Protein AF-Q14K76-F1 (afdb_monomer_lite)

Sequence (68 aa):
NLVLAMLWRHPENVELEKVKVVHYCAFGSKPWRFTGKEANMDREDIKMLVEKWWEIYNDASLDFKAEV

pLDDT: mean 93.14, std 4.7, range [68.56, 97.94]

Organism: Platanus acerifolia (NCBI:txid140101)

Foldseek 3Di:
DAEVVCCVPPVVPDPPVPDDDYDQPDPCSDLVPQDCPDPPSVDPVSVVVSVVVVVVVPPCVPDDDDDD

Radius of gyration: 13.98 Å; chains: 1; bounding box: 40×17×38 Å

Structure (mmCIF, N/CA/C/O backbone):
data_AF-Q14K76-F1
#
_entry.id   AF-Q14K76-F1
#
loop_
_atom_site.group_PDB
_atom_site.id
_atom_site.type_symbol
_atom_site.label_atom_id
_atom_site.label_alt_id
_atom_site.label_comp_id
_atom_site.label_a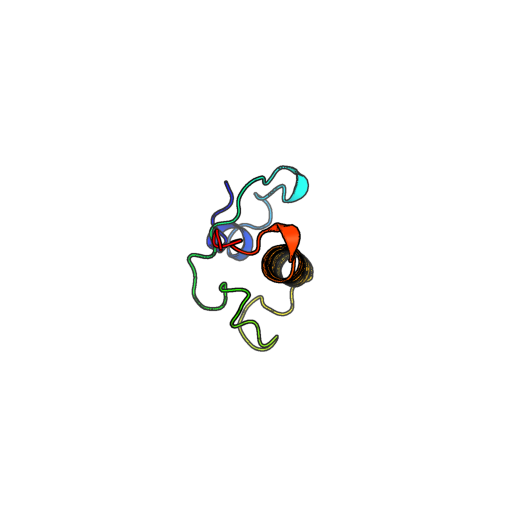sym_id
_atom_site.label_entity_id
_atom_site.label_seq_id
_atom_site.pdbx_PDB_ins_code
_atom_site.Cartn_x
_atom_site.Cartn_y
_atom_site.Cartn_z
_atom_site.occupancy
_atom_site.B_iso_or_equiv
_atom_site.auth_seq_id
_atom_site.auth_comp_id
_atom_site.auth_asym_id
_atom_site.auth_atom_id
_atom_site.pdbx_PDB_model_num
ATOM 1 N N . ASN A 1 1 ? 5.968 8.335 2.730 1.00 88.38 1 ASN A N 1
ATOM 2 C CA . ASN A 1 1 ? 4.679 8.375 2.005 1.00 88.38 1 ASN A CA 1
ATOM 3 C C . ASN A 1 1 ? 4.948 8.089 0.540 1.00 88.38 1 ASN A C 1
ATOM 5 O O . ASN A 1 1 ? 5.700 8.839 -0.064 1.00 88.38 1 ASN A O 1
ATOM 9 N N . LEU A 1 2 ? 4.405 7.002 -0.005 1.00 95.12 2 LEU A N 1
ATOM 10 C CA . LEU A 1 2 ? 4.552 6.599 -1.403 1.00 95.12 2 LEU A CA 1
ATOM 11 C C . LEU A 1 2 ? 3.324 7.044 -2.198 1.00 95.12 2 LEU A C 1
ATOM 13 O O . LEU A 1 2 ? 2.204 6.649 -1.890 1.00 95.12 2 LEU A O 1
ATOM 17 N N . VAL A 1 3 ? 3.535 7.829 -3.249 1.00 94.62 3 VAL A N 1
ATOM 18 C CA . VAL A 1 3 ? 2.522 8.077 -4.282 1.00 94.62 3 VAL A CA 1
ATOM 19 C C . VAL A 1 3 ? 2.636 6.948 -5.302 1.00 94.62 3 VAL A C 1
ATOM 21 O O . VAL A 1 3 ? 3.701 6.806 -5.895 1.00 94.62 3 VAL A O 1
ATOM 24 N N . LEU A 1 4 ? 1.585 6.147 -5.528 1.00 93.06 4 LEU A N 1
ATOM 25 C CA . LEU A 1 4 ? 1.729 4.906 -6.315 1.00 93.06 4 LEU A CA 1
ATOM 26 C C . LEU A 1 4 ? 2.240 5.149 -7.749 1.00 93.06 4 LEU A C 1
ATOM 28 O O . LEU A 1 4 ? 2.968 4.331 -8.299 1.00 93.06 4 LEU A O 1
ATOM 32 N N . ALA A 1 5 ? 1.952 6.319 -8.326 1.00 92.00 5 ALA A N 1
ATOM 33 C CA . ALA A 1 5 ? 2.490 6.715 -9.626 1.00 92.00 5 ALA A CA 1
ATOM 34 C C . ALA A 1 5 ? 4.037 6.737 -9.684 1.00 92.00 5 ALA A C 1
ATOM 36 O O . ALA A 1 5 ? 4.592 6.533 -10.763 1.00 92.00 5 ALA A O 1
ATOM 37 N N . MET A 1 6 ? 4.731 6.954 -8.557 1.00 94.25 6 MET A N 1
ATOM 38 C CA . MET A 1 6 ? 6.197 6.851 -8.481 1.00 94.25 6 MET A CA 1
ATOM 39 C C . MET A 1 6 ? 6.667 5.410 -8.659 1.00 94.25 6 MET A C 1
ATOM 41 O O . MET A 1 6 ? 7.609 5.176 -9.403 1.00 94.25 6 MET A O 1
ATOM 45 N N . LEU A 1 7 ? 5.974 4.443 -8.053 1.00 93.25 7 LEU A N 1
ATOM 46 C CA . LEU A 1 7 ? 6.315 3.023 -8.175 1.00 93.25 7 LEU A CA 1
ATOM 47 C C . LEU A 1 7 ? 6.153 2.507 -9.616 1.00 93.25 7 LEU A C 1
ATOM 49 O O . LEU A 1 7 ? 6.868 1.603 -10.046 1.00 93.25 7 LEU A O 1
ATOM 53 N N . TRP A 1 8 ? 5.228 3.087 -10.382 1.00 89.88 8 TRP A N 1
ATOM 54 C CA . TRP A 1 8 ? 5.050 2.749 -11.796 1.00 89.88 8 TRP A CA 1
ATOM 55 C C . TRP A 1 8 ? 6.120 3.337 -12.705 1.00 89.88 8 TRP A C 1
ATOM 57 O O . TRP A 1 8 ? 6.563 2.658 -13.622 1.00 89.88 8 TRP A O 1
ATOM 67 N N . ARG A 1 9 ? 6.498 4.600 -12.486 1.00 92.44 9 ARG A N 1
ATOM 68 C CA . ARG A 1 9 ? 7.382 5.338 -13.404 1.00 92.44 9 ARG A CA 1
ATOM 69 C C . ARG A 1 9 ? 8.859 5.228 -13.050 1.00 92.44 9 ARG A C 1
ATOM 71 O O . ARG A 1 9 ? 9.686 5.308 -13.947 1.00 92.44 9 ARG A O 1
ATOM 78 N N . HIS A 1 10 ? 9.154 5.075 -11.764 1.00 95.19 10 HIS A N 1
ATOM 79 C CA . HIS A 1 10 ? 10.499 5.114 -11.200 1.00 95.19 10 HIS A CA 1
ATOM 80 C C . HIS A 1 10 ? 10.669 4.061 -10.090 1.00 95.19 10 HIS A C 1
ATOM 82 O O . HIS A 1 10 ? 10.973 4.426 -8.948 1.00 95.19 10 HIS A O 1
ATOM 88 N N . PRO A 1 11 ? 10.412 2.765 -10.364 1.00 93.94 11 PRO A N 1
ATOM 89 C CA . PRO A 1 11 ? 10.543 1.708 -9.359 1.00 93.94 11 PRO A CA 1
ATOM 90 C C . PRO A 1 11 ? 11.946 1.640 -8.735 1.00 93.94 11 PRO A C 1
ATOM 92 O O . PRO A 1 11 ? 12.068 1.323 -7.558 1.00 93.94 11 PRO A O 1
ATOM 95 N N . GLU A 1 12 ? 12.990 2.012 -9.479 1.00 95.81 12 GLU A N 1
ATOM 96 C CA . GLU A 1 12 ? 14.381 2.083 -9.016 1.00 95.81 12 GLU A CA 1
ATOM 97 C C . GLU A 1 12 ? 14.605 3.077 -7.867 1.00 95.81 12 GLU A C 1
ATOM 99 O O . GLU A 1 12 ? 15.568 2.950 -7.116 1.00 95.81 12 GLU A O 1
ATOM 104 N N . ASN A 1 13 ? 13.705 4.051 -7.712 1.00 95.94 13 ASN A N 1
ATOM 105 C CA . ASN A 1 13 ? 13.775 5.086 -6.683 1.00 95.94 13 ASN A CA 1
ATOM 106 C C . ASN A 1 13 ? 12.864 4.790 -5.479 1.00 95.94 13 ASN A C 1
ATOM 108 O O . ASN A 1 13 ? 12.662 5.660 -4.627 1.00 95.94 13 ASN A O 1
ATOM 112 N N . VAL A 1 14 ? 12.268 3.594 -5.412 1.00 95.56 14 VAL A N 1
ATOM 113 C CA . VAL A 1 14 ? 11.322 3.219 -4.356 1.00 95.56 14 VAL A CA 1
ATOM 114 C C . VAL A 1 14 ? 11.863 2.057 -3.531 1.00 95.56 14 VAL A C 1
ATOM 116 O O . VAL A 1 14 ? 11.847 0.904 -3.947 1.00 95.56 14 VAL A O 1
ATOM 119 N N . GLU A 1 15 ? 12.246 2.354 -2.293 1.00 95.38 15 GLU A N 1
ATOM 120 C CA . GLU A 1 15 ? 12.521 1.341 -1.271 1.00 95.38 15 GLU A CA 1
ATOM 121 C C . GLU A 1 15 ? 11.215 0.972 -0.547 1.00 95.38 15 GLU A C 1
ATOM 123 O O . GLU A 1 15 ? 10.843 1.598 0.451 1.00 95.38 15 GLU A O 1
ATOM 128 N N . LEU A 1 16 ? 10.484 -0.017 -1.074 1.00 92.75 16 LEU A N 1
ATOM 129 C CA . LEU A 1 16 ? 9.118 -0.337 -0.633 1.00 92.75 16 LEU A CA 1
ATOM 130 C C . LEU A 1 16 ? 9.027 -0.702 0.861 1.00 92.75 16 LEU A C 1
ATOM 132 O O . LEU A 1 16 ? 8.078 -0.308 1.531 1.00 92.75 16 LEU A O 1
ATOM 136 N N . GLU A 1 17 ? 10.042 -1.364 1.413 1.00 92.69 17 GLU A N 1
ATOM 137 C CA . GLU A 1 17 ? 10.113 -1.768 2.828 1.00 92.69 17 GLU A CA 1
ATOM 138 C C . GLU A 1 17 ? 10.146 -0.583 3.807 1.00 92.69 17 GLU A C 1
ATOM 140 O O . GLU A 1 17 ? 9.739 -0.704 4.961 1.00 92.69 17 GLU A O 1
ATOM 145 N N . LYS A 1 18 ? 10.600 0.594 3.355 1.00 95.88 18 LYS A N 1
ATOM 146 C CA . LYS A 1 18 ? 10.636 1.820 4.169 1.00 95.88 18 LYS A CA 1
ATOM 147 C C . LYS A 1 18 ? 9.326 2.614 4.093 1.00 95.88 18 LYS A C 1
ATOM 149 O O . LYS A 1 18 ? 9.169 3.633 4.776 1.00 95.88 18 LYS A O 1
ATOM 154 N N . VAL A 1 19 ? 8.379 2.193 3.252 1.00 95.38 19 VAL A N 1
ATOM 155 C CA . VAL A 1 19 ? 7.115 2.900 3.030 1.00 95.38 19 VAL A CA 1
ATOM 156 C C . VAL A 1 19 ? 6.150 2.654 4.186 1.00 95.38 19 VAL A C 1
ATOM 158 O O . VAL A 1 19 ? 5.804 1.527 4.506 1.00 95.38 19 VAL A O 1
ATOM 161 N N . LYS A 1 20 ? 5.652 3.746 4.777 1.00 94.75 20 LYS A N 1
ATOM 162 C CA . LYS A 1 20 ? 4.653 3.707 5.862 1.00 94.75 20 LYS A CA 1
ATOM 163 C C . LYS A 1 20 ? 3.217 3.981 5.413 1.00 94.75 20 LYS A C 1
ATOM 165 O O . LYS A 1 20 ? 2.276 3.587 6.082 1.00 94.75 20 LYS A O 1
ATOM 170 N N . VAL A 1 21 ? 3.048 4.710 4.311 1.00 95.75 21 VAL A N 1
ATOM 171 C CA . VAL A 1 21 ? 1.740 5.150 3.801 1.00 95.75 21 VAL A CA 1
ATOM 172 C C . VAL A 1 21 ? 1.773 5.077 2.288 1.00 95.75 21 VAL A C 1
ATOM 174 O O . VAL A 1 21 ? 2.718 5.595 1.686 1.00 95.75 21 VAL A O 1
ATOM 177 N N . VAL A 1 22 ? 0.737 4.493 1.689 1.00 95.81 22 VAL A N 1
ATOM 178 C CA . VAL A 1 22 ? 0.557 4.394 0.238 1.00 95.81 22 VAL A CA 1
ATOM 179 C C . VAL A 1 22 ? -0.643 5.236 -0.184 1.00 95.81 22 VAL A C 1
ATOM 181 O O . VAL A 1 22 ? -1.743 5.085 0.338 1.00 95.81 22 VAL A O 1
ATOM 184 N N . HIS A 1 23 ? -0.432 6.126 -1.149 1.00 95.38 23 HIS A N 1
ATOM 185 C CA . HIS A 1 23 ? -1.472 6.939 -1.762 1.00 95.38 23 HIS A CA 1
ATOM 186 C C . HIS A 1 23 ? -1.802 6.400 -3.160 1.00 95.38 23 HIS A C 1
ATOM 188 O O . HIS A 1 23 ? -1.069 6.616 -4.130 1.00 95.38 23 HIS A O 1
ATOM 194 N N . TYR A 1 24 ? -2.945 5.723 -3.258 1.00 93.81 24 TYR A N 1
ATOM 195 C CA . TYR A 1 24 ? -3.493 5.152 -4.489 1.00 93.81 24 TYR A CA 1
ATOM 196 C C . TYR A 1 24 ? -4.123 6.235 -5.384 1.00 93.81 24 TYR A C 1
ATOM 198 O O . TYR A 1 24 ? -5.343 6.318 -5.494 1.00 93.81 24 TYR A O 1
ATOM 206 N N . CYS A 1 25 ? -3.332 7.138 -5.969 1.00 89.56 25 CYS A N 1
ATOM 207 C CA . CYS A 1 25 ? -3.846 8.316 -6.691 1.00 89.56 25 CYS A CA 1
ATOM 208 C C . CYS A 1 25 ? -4.140 8.099 -8.185 1.00 89.56 25 CYS A C 1
ATOM 210 O O . CYS A 1 25 ? -4.775 8.945 -8.808 1.00 89.56 25 CYS A O 1
ATOM 212 N N . ALA A 1 26 ? -3.677 6.999 -8.773 1.00 84.31 26 ALA A N 1
ATOM 213 C CA . ALA A 1 26 ? -3.597 6.850 -10.222 1.00 84.31 26 ALA A CA 1
ATOM 214 C C . ALA A 1 26 ? -4.608 5.825 -10.786 1.00 84.31 26 ALA A C 1
ATOM 216 O O . ALA A 1 26 ? -5.168 5.016 -10.044 1.00 84.31 26 ALA A O 1
ATOM 217 N N . PHE A 1 27 ? -4.911 5.870 -12.085 1.00 80.50 27 PHE A N 1
ATOM 218 C CA . PHE A 1 27 ? -5.908 4.969 -12.688 1.00 80.50 27 PHE A CA 1
ATOM 219 C C . PHE A 1 27 ? -5.452 3.505 -12.606 1.00 80.50 27 PHE A C 1
ATOM 221 O O . PHE A 1 27 ? -4.293 3.225 -12.879 1.00 80.50 27 PHE A O 1
ATOM 228 N N . GLY A 1 28 ? -6.332 2.598 -12.179 1.00 81.25 28 GLY A N 1
ATOM 229 C CA . GLY A 1 28 ? -5.978 1.199 -11.896 1.00 81.25 28 GLY A CA 1
ATOM 230 C C . GLY A 1 28 ? -5.252 0.967 -10.566 1.00 81.25 28 GLY A C 1
ATOM 231 O O . GLY A 1 28 ? -5.017 -0.172 -10.184 1.00 81.25 28 GLY A O 1
ATOM 232 N N . SER A 1 29 ? -4.938 2.025 -9.802 1.00 87.50 29 SER A N 1
ATOM 233 C CA . SER A 1 29 ? -4.264 1.883 -8.500 1.00 87.50 29 SER A CA 1
ATOM 234 C C . SER A 1 29 ? -5.183 1.482 -7.350 1.00 87.50 29 SER A C 1
ATOM 236 O O . SER A 1 29 ? -4.691 1.070 -6.309 1.00 87.50 29 SER A O 1
ATOM 238 N N . LYS A 1 30 ? -6.503 1.664 -7.476 1.00 93.44 30 LYS A N 1
ATOM 239 C CA . LYS A 1 30 ? -7.437 1.469 -6.358 1.00 93.44 30 LYS A CA 1
ATOM 240 C C . LYS A 1 30 ? -7.554 -0.028 -6.023 1.00 93.44 30 LYS A C 1
ATOM 242 O O . LYS A 1 30 ? -8.079 -0.758 -6.865 1.00 93.44 30 LYS A O 1
ATOM 247 N N . PRO A 1 31 ? -7.162 -0.488 -4.818 1.00 95.62 31 PRO A N 1
ATOM 248 C CA . PRO A 1 31 ? -7.129 -1.923 -4.506 1.00 95.62 31 PRO A CA 1
ATOM 249 C C . PRO A 1 31 ? -8.491 -2.619 -4.603 1.00 95.62 31 PRO A C 1
ATOM 251 O O . PRO A 1 31 ? -8.594 -3.723 -5.126 1.00 95.62 31 PRO A O 1
ATOM 254 N N . TRP A 1 32 ? -9.566 -1.930 -4.214 1.00 95.44 32 TRP A N 1
ATOM 255 C CA . TRP A 1 32 ? -10.944 -2.432 -4.306 1.00 95.44 32 TRP A CA 1
ATOM 256 C C . TRP A 1 32 ? -11.495 -2.538 -5.740 1.00 95.44 32 TRP A C 1
ATOM 258 O O . TRP A 1 32 ? -12.624 -2.977 -5.938 1.00 95.44 32 TRP A O 1
ATOM 268 N N . ARG A 1 33 ? -10.734 -2.109 -6.754 1.00 94.88 33 ARG A N 1
ATOM 269 C CA . ARG A 1 33 ? -11.055 -2.293 -8.180 1.00 94.88 33 ARG A CA 1
ATOM 270 C C . ARG A 1 33 ? -10.034 -3.180 -8.894 1.00 94.88 33 ARG A C 1
ATOM 272 O O . ARG A 1 33 ? -9.989 -3.184 -10.120 1.00 94.88 33 ARG A O 1
ATOM 279 N N . PHE A 1 34 ? -9.193 -3.896 -8.152 1.00 94.25 34 PHE A N 1
ATOM 280 C CA . PHE A 1 34 ? -8.158 -4.735 -8.735 1.00 94.25 34 PHE A CA 1
ATOM 281 C C . PHE A 1 34 ? -8.773 -5.889 -9.541 1.00 94.25 34 PHE A C 1
ATOM 283 O O . PHE A 1 34 ? -9.540 -6.690 -9.012 1.00 94.25 34 PHE A O 1
ATOM 290 N N . THR A 1 35 ? -8.432 -5.973 -10.829 1.00 94.62 35 THR A N 1
ATOM 291 C CA . THR A 1 35 ? -8.918 -7.028 -11.741 1.00 94.62 35 THR A CA 1
ATOM 292 C C . THR A 1 35 ? -7.809 -7.946 -12.249 1.00 94.62 35 THR A C 1
ATOM 294 O O . THR A 1 35 ? -8.105 -8.968 -12.866 1.00 94.62 35 THR A O 1
ATOM 297 N N . GLY A 1 36 ? -6.541 -7.568 -12.053 1.00 93.19 36 GLY A N 1
ATOM 298 C CA . GLY A 1 36 ? -5.383 -8.260 -12.623 1.00 93.19 36 GLY A CA 1
ATOM 299 C C . GLY A 1 36 ? -5.168 -8.028 -14.125 1.00 93.19 36 GLY A C 1
ATOM 300 O O . GLY A 1 36 ? -4.282 -8.652 -14.698 1.00 93.19 36 GLY A O 1
ATOM 301 N N . LYS A 1 37 ? -5.972 -7.175 -14.782 1.00 91.19 37 LYS A N 1
ATOM 302 C CA . LYS A 1 37 ? -5.943 -6.990 -16.249 1.00 91.19 37 LYS A CA 1
ATOM 303 C C . LYS A 1 37 ? -5.407 -5.637 -16.712 1.00 91.19 37 LYS A C 1
ATOM 305 O O . LYS A 1 37 ? -5.042 -5.503 -17.876 1.00 91.19 37 LYS A O 1
ATOM 310 N N . GLU A 1 38 ? -5.417 -4.624 -15.851 1.00 88.75 38 GLU A N 1
ATOM 311 C CA . GLU A 1 38 ? -4.962 -3.281 -16.220 1.00 88.75 38 GLU A CA 1
ATOM 312 C C . GLU A 1 38 ? -3.436 -3.149 -16.103 1.00 88.75 38 GLU A C 1
ATOM 314 O O . GLU A 1 38 ? -2.755 -4.002 -15.531 1.00 88.75 38 GLU A O 1
ATOM 319 N N . ALA A 1 39 ? -2.887 -2.058 -16.643 1.00 87.69 39 ALA A N 1
ATOM 320 C CA . ALA A 1 39 ? -1.451 -1.806 -16.629 1.00 87.69 39 ALA A CA 1
ATOM 321 C C . ALA A 1 39 ? -0.873 -1.868 -15.204 1.00 87.69 39 ALA A C 1
ATOM 323 O O . ALA A 1 39 ? -1.403 -1.238 -14.289 1.00 87.69 39 ALA A O 1
ATOM 324 N N . ASN A 1 40 ? 0.258 -2.563 -15.049 1.00 90.19 40 ASN A N 1
ATOM 325 C CA . ASN A 1 40 ? 0.979 -2.777 -13.788 1.00 90.19 40 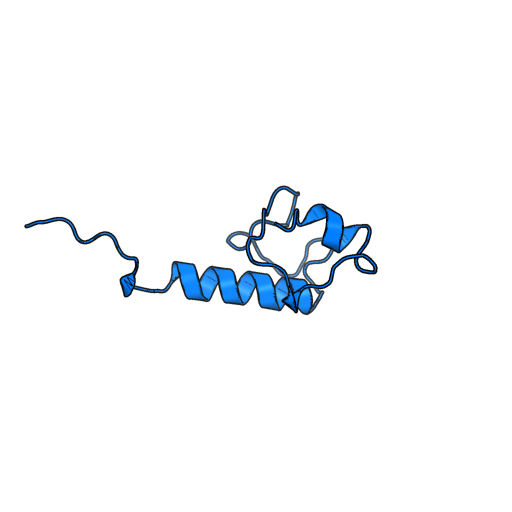ASN A CA 1
ATOM 326 C C . ASN A 1 40 ? 0.273 -3.678 -12.760 1.00 90.19 40 ASN A C 1
ATOM 328 O O . ASN A 1 40 ? 0.860 -3.927 -11.708 1.00 90.19 40 ASN A O 1
ATOM 332 N N . MET A 1 41 ? -0.947 -4.169 -13.012 1.00 92.69 41 MET A N 1
ATOM 333 C CA . MET A 1 41 ? -1.648 -5.045 -12.059 1.00 92.69 41 MET A CA 1
ATOM 334 C C . MET A 1 41 ? -1.023 -6.443 -11.949 1.00 92.69 41 MET A C 1
ATOM 336 O O . MET A 1 41 ? -1.279 -7.163 -10.990 1.00 92.69 41 MET A O 1
ATOM 340 N N . ASP A 1 42 ? -0.209 -6.840 -12.918 1.00 92.81 42 ASP A N 1
ATOM 341 C CA . ASP A 1 42 ? 0.499 -8.115 -12.952 1.00 92.81 42 ASP A CA 1
ATOM 342 C C . ASP A 1 42 ? 1.722 -8.159 -12.023 1.00 92.81 42 ASP A C 1
ATOM 344 O O . ASP A 1 42 ? 2.162 -9.252 -11.661 1.00 92.81 42 ASP A O 1
ATOM 348 N N . ARG A 1 43 ? 2.237 -6.999 -11.592 1.00 93.88 43 ARG A N 1
ATOM 349 C CA . ARG A 1 43 ? 3.432 -6.899 -10.745 1.00 93.88 43 ARG A CA 1
ATOM 350 C C . ARG A 1 43 ? 3.196 -7.442 -9.333 1.00 93.88 43 ARG A C 1
ATOM 352 O O . ARG A 1 43 ? 2.186 -7.146 -8.696 1.00 93.88 43 ARG A O 1
ATOM 359 N N . GLU A 1 44 ? 4.184 -8.162 -8.809 1.00 94.69 44 GLU A N 1
ATOM 360 C CA . GLU A 1 44 ? 4.128 -8.760 -7.467 1.00 94.69 44 GLU A CA 1
ATOM 361 C C . GLU A 1 44 ? 4.077 -7.719 -6.340 1.00 94.69 44 GLU A C 1
ATOM 363 O O . GLU A 1 44 ? 3.356 -7.897 -5.361 1.00 94.69 44 GLU A O 1
ATOM 368 N N . ASP A 1 45 ? 4.771 -6.589 -6.493 1.00 93.88 45 ASP A N 1
ATOM 369 C CA . ASP A 1 45 ? 4.704 -5.493 -5.523 1.00 93.88 45 ASP A CA 1
ATOM 370 C C . ASP A 1 45 ? 3.305 -4.859 -5.455 1.00 93.88 45 ASP A C 1
ATOM 372 O O . ASP A 1 45 ? 2.824 -4.529 -4.373 1.00 93.88 45 ASP A O 1
ATOM 376 N N . ILE A 1 46 ? 2.605 -4.756 -6.587 1.00 94.00 46 ILE A N 1
ATOM 377 C CA . ILE A 1 46 ? 1.216 -4.296 -6.636 1.00 94.00 46 ILE A CA 1
ATOM 378 C C . ILE A 1 46 ? 0.275 -5.316 -5.994 1.00 94.00 46 ILE A C 1
ATOM 380 O O . ILE A 1 46 ? -0.567 -4.917 -5.190 1.00 94.00 46 ILE A O 1
ATOM 384 N N . LYS A 1 47 ? 0.429 -6.615 -6.282 1.00 95.19 47 LYS A N 1
ATOM 385 C CA . LYS A 1 47 ? -0.378 -7.672 -5.643 1.00 95.19 47 LYS A CA 1
ATOM 386 C C . LYS A 1 47 ? -0.212 -7.663 -4.124 1.00 95.19 47 LYS A C 1
ATOM 388 O O . LYS A 1 47 ? -1.214 -7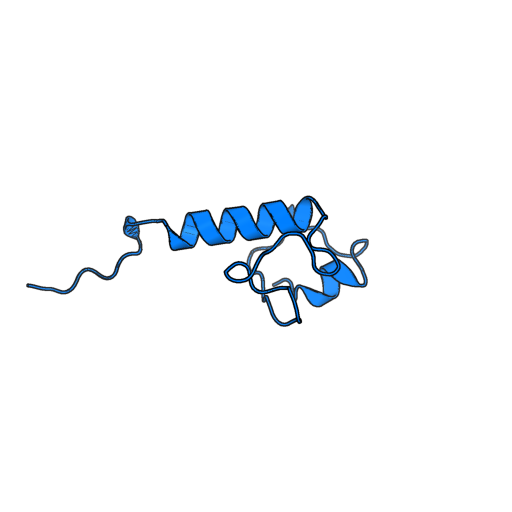.676 -3.416 1.00 95.19 47 LYS A O 1
ATOM 393 N N . MET A 1 48 ? 1.020 -7.522 -3.633 1.00 95.69 48 MET A N 1
ATOM 394 C CA . MET A 1 48 ? 1.312 -7.396 -2.202 1.00 95.69 48 MET A CA 1
ATOM 395 C C . MET A 1 48 ? 0.617 -6.177 -1.572 1.00 95.69 48 MET A C 1
ATOM 397 O O . MET A 1 48 ? 0.031 -6.278 -0.496 1.00 95.69 48 MET A O 1
ATOM 401 N N . LEU A 1 49 ? 0.653 -5.012 -2.228 1.00 95.62 49 LEU A N 1
ATOM 402 C CA . LEU A 1 49 ? -0.028 -3.811 -1.729 1.00 95.62 49 LEU A CA 1
ATOM 403 C C . LEU A 1 49 ? -1.557 -3.966 -1.706 1.00 95.62 49 LEU A C 1
ATOM 405 O O . LEU A 1 49 ? -2.213 -3.469 -0.788 1.00 95.62 49 LEU A O 1
ATOM 409 N N . VAL A 1 50 ? -2.121 -4.656 -2.699 1.00 96.00 50 VAL A N 1
ATOM 410 C CA . VAL A 1 50 ? -3.555 -4.964 -2.777 1.00 96.00 50 VAL A CA 1
ATOM 411 C C . VAL A 1 50 ? -3.968 -5.927 -1.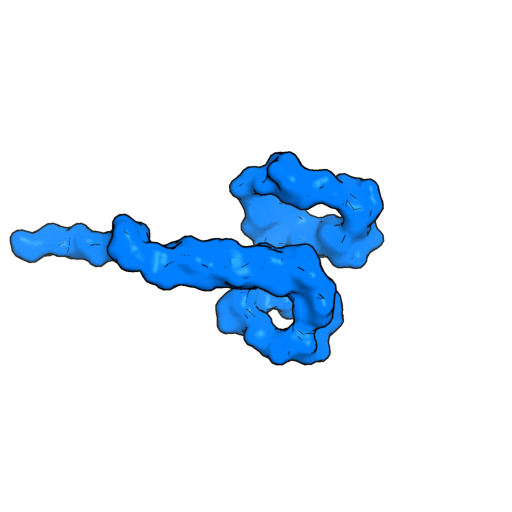666 1.00 96.00 50 VAL A C 1
ATOM 413 O O . VAL A 1 50 ? -4.971 -5.676 -1.003 1.00 96.00 50 VAL A O 1
ATOM 416 N N . GLU A 1 51 ? -3.189 -6.982 -1.428 1.00 96.56 51 GLU A N 1
ATOM 417 C CA . GLU A 1 51 ? -3.410 -7.941 -0.341 1.00 96.56 51 GLU A CA 1
ATOM 418 C C . GLU A 1 51 ? -3.418 -7.238 1.019 1.00 96.56 51 GLU A C 1
ATOM 420 O O . GLU A 1 51 ? -4.411 -7.320 1.736 1.00 96.56 51 GLU A O 1
ATOM 425 N N . LYS A 1 52 ? -2.400 -6.418 1.312 1.00 96.00 52 LYS A N 1
ATOM 426 C CA . LYS A 1 52 ? -2.342 -5.610 2.544 1.00 96.00 52 LYS A CA 1
ATOM 427 C C . LYS A 1 52 ? -3.544 -4.686 2.717 1.00 96.00 52 LYS A C 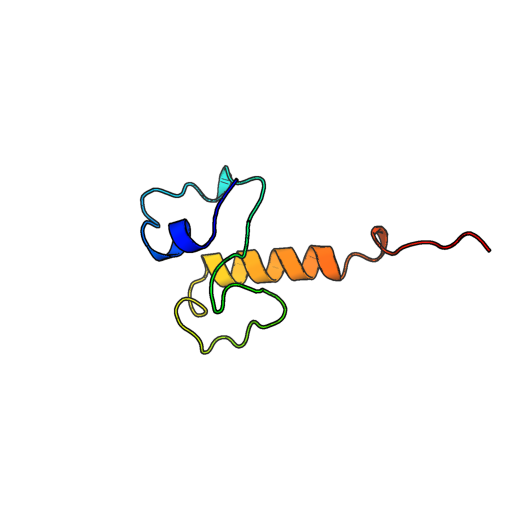1
ATOM 429 O O . LYS A 1 52 ? -4.002 -4.457 3.832 1.00 96.00 52 LYS A O 1
ATOM 434 N N . TRP A 1 53 ? -4.052 -4.113 1.624 1.00 97.06 53 TRP A N 1
ATOM 435 C CA . TRP A 1 53 ? -5.249 -3.277 1.690 1.00 97.06 53 TRP A CA 1
ATOM 436 C C . TRP A 1 53 ? -6.483 -4.096 2.088 1.00 97.06 53 TRP A C 1
ATOM 438 O O . TRP A 1 53 ? -7.260 -3.646 2.927 1.00 97.06 53 TRP A O 1
ATOM 448 N N . TRP A 1 54 ? -6.647 -5.296 1.523 1.00 97.62 54 TRP A N 1
ATOM 449 C CA . TRP A 1 54 ? -7.745 -6.200 1.873 1.00 97.62 54 TRP A CA 1
ATOM 450 C C . TRP A 1 54 ? -7.617 -6.780 3.281 1.00 97.62 54 TRP A C 1
ATOM 452 O O . TRP A 1 54 ? -8.638 -6.927 3.942 1.00 97.62 54 TRP A O 1
ATOM 462 N N . GLU A 1 55 ? -6.404 -7.063 3.762 1.00 97.81 55 GLU A N 1
ATOM 463 C CA . GLU A 1 55 ? -6.159 -7.444 5.161 1.00 97.81 55 GLU A CA 1
ATOM 464 C C . GLU A 1 55 ? -6.699 -6.376 6.118 1.00 97.81 55 GLU A C 1
ATOM 466 O O . GLU A 1 55 ? -7.441 -6.702 7.036 1.00 97.81 55 GLU A O 1
ATOM 471 N N . ILE A 1 56 ? -6.396 -5.098 5.857 1.00 96.56 56 ILE A N 1
ATOM 472 C CA . ILE A 1 56 ? -6.893 -3.975 6.664 1.00 96.56 56 ILE A CA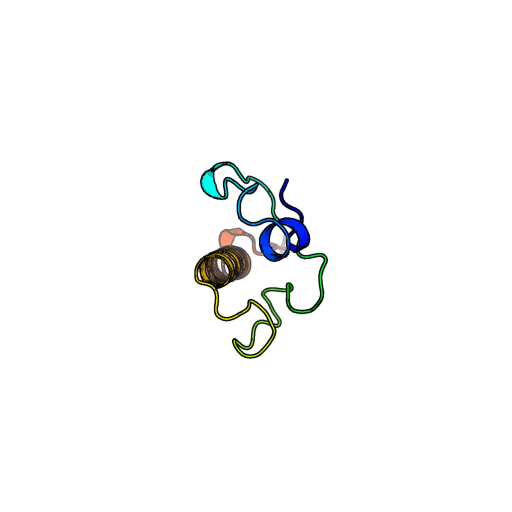 1
ATOM 473 C C . ILE A 1 56 ? -8.411 -3.823 6.519 1.00 96.56 56 ILE A C 1
ATOM 475 O O . ILE A 1 56 ? -9.103 -3.629 7.510 1.00 96.56 56 ILE A O 1
ATOM 479 N N . TYR A 1 57 ? -8.948 -3.887 5.297 1.00 96.69 57 TYR A N 1
ATOM 480 C CA . TYR A 1 57 ? -10.387 -3.716 5.066 1.00 96.69 57 TYR A CA 1
ATOM 481 C C . TYR A 1 57 ? -11.225 -4.813 5.737 1.00 96.69 57 TYR A C 1
ATOM 483 O O . TYR A 1 57 ? -12.319 -4.535 6.216 1.00 96.69 57 TYR A O 1
ATOM 491 N N . ASN A 1 58 ? -10.715 -6.045 5.770 1.00 97.44 58 ASN A N 1
ATOM 492 C CA . ASN A 1 58 ? -11.390 -7.192 6.376 1.00 97.44 58 ASN A CA 1
ATOM 493 C C . ASN A 1 58 ? -11.073 -7.363 7.872 1.00 97.44 58 ASN A C 1
ATOM 495 O O . ASN A 1 58 ? -11.523 -8.336 8.482 1.00 97.44 58 ASN A O 1
ATOM 499 N N . ASP A 1 59 ? -10.291 -6.463 8.471 1.00 97.94 59 ASP A N 1
ATOM 500 C CA . ASP A 1 59 ? -9.994 -6.501 9.897 1.00 97.94 59 ASP A CA 1
ATOM 501 C C . ASP A 1 59 ? -11.209 -6.025 10.706 1.00 97.94 59 ASP A C 1
ATOM 503 O O . ASP A 1 59 ? -11.416 -4.832 10.928 1.00 97.94 59 ASP A O 1
ATOM 507 N N . ALA A 1 60 ? -11.987 -6.986 11.206 1.00 96.81 60 ALA A N 1
ATOM 508 C CA . ALA A 1 60 ? -13.165 -6.731 12.033 1.00 96.81 60 ALA A CA 1
ATOM 509 C C . ALA A 1 60 ? -12.856 -5.982 13.348 1.00 96.81 60 ALA A C 1
ATOM 511 O O . ALA A 1 60 ? -13.765 -5.478 14.010 1.00 96.81 60 ALA A O 1
ATOM 512 N N . SER A 1 61 ? -11.588 -5.889 13.774 1.00 96.75 61 SER A N 1
ATOM 513 C CA . SER A 1 61 ? -11.217 -5.053 14.923 1.00 96.75 61 SER A CA 1
ATOM 514 C C . SER A 1 61 ? -11.340 -3.555 14.627 1.00 96.75 61 SER A C 1
ATOM 516 O O . SER A 1 61 ? -11.516 -2.770 15.562 1.00 96.75 61 SER A O 1
ATOM 518 N N . LEU A 1 62 ? -11.296 -3.175 13.344 1.00 95.94 62 LEU A N 1
ATOM 519 C CA . LEU A 1 62 ? -11.476 -1.809 12.853 1.00 95.94 62 LEU A CA 1
ATOM 520 C C . LEU A 1 62 ? -12.945 -1.459 12.585 1.00 95.94 62 LEU A C 1
ATOM 522 O O . LEU A 1 62 ? -13.244 -0.294 12.307 1.00 95.94 62 LEU A O 1
ATOM 526 N N . ASP A 1 63 ? -13.857 -2.431 12.679 1.00 95.31 63 ASP A N 1
ATOM 527 C CA . ASP A 1 63 ? -15.283 -2.187 12.498 1.00 95.31 63 ASP A CA 1
ATOM 528 C C . ASP A 1 63 ? -15.792 -1.165 13.517 1.00 95.31 63 ASP A C 1
ATOM 530 O O . ASP A 1 63 ? -15.498 -1.218 14.717 1.00 95.31 63 ASP A O 1
ATOM 534 N N . PHE A 1 64 ? -16.605 -0.226 13.034 1.00 94.38 64 PHE A N 1
ATOM 535 C CA . PHE A 1 64 ? -17.240 0.760 13.893 1.00 94.38 64 PHE A CA 1
ATOM 536 C C . PHE A 1 64 ? -18.244 0.077 14.829 1.00 94.38 64 PHE A C 1
ATOM 538 O O . PHE A 1 64 ? -19.285 -0.423 14.400 1.00 94.38 64 PHE A O 1
ATOM 545 N N . LYS A 1 65 ? -17.943 0.091 16.128 1.00 92.06 65 LYS A N 1
ATOM 546 C CA . LYS A 1 65 ? -18.829 -0.416 17.178 1.00 92.06 65 LYS A CA 1
ATOM 547 C C . LYS A 1 65 ? -19.721 0.722 17.653 1.00 92.06 65 LYS A C 1
ATOM 549 O O . LYS A 1 65 ? -19.310 1.513 18.498 1.00 92.06 65 LYS A O 1
ATOM 554 N N . ALA A 1 66 ? -20.919 0.818 17.081 1.00 90.88 66 ALA A N 1
ATOM 555 C CA . ALA A 1 66 ? -21.936 1.724 17.601 1.00 90.88 66 ALA A CA 1
ATOM 556 C C . ALA A 1 66 ? -22.244 1.359 19.065 1.00 90.88 66 ALA A C 1
ATOM 558 O O . ALA A 1 66 ? -22.394 0.179 19.387 1.00 90.88 66 ALA A O 1
ATOM 559 N N . GLU A 1 67 ? -22.318 2.357 19.943 1.00 85.12 67 GLU A N 1
ATOM 560 C CA . GLU A 1 67 ? -22.825 2.158 21.301 1.00 85.12 67 GLU A CA 1
ATOM 561 C C . GLU A 1 67 ? -24.326 1.838 21.209 1.00 85.12 67 GLU A C 1
ATOM 563 O O . GLU A 1 67 ? -25.066 2.538 20.513 1.00 85.12 67 GLU A O 1
ATOM 568 N N . VAL A 1 68 ? -24.740 0.735 21.842 1.00 68.56 68 VAL A N 1
ATOM 569 C CA . VAL A 1 68 ? -26.139 0.272 21.913 1.00 68.56 68 VAL A CA 1
ATOM 570 C C . VAL A 1 68 ? -26.782 0.789 23.189 1.00 68.56 68 VAL A C 1
ATOM 572 O O . VAL A 1 68 ? -26.113 0.693 24.243 1.00 68.56 68 VAL A O 1
#

InterPro domains:
  IPR029044 Nucleotide-diphospho-sugar transferases [G3DSA:3.90.550.10] (1-64)
  IPR029044 Nucleotide-diphospho-sugar transferases [SSF53448] (1-62)

Secondary structure (DSSP, 8-state):
-EEHHHHHH-GGG--GGG---EE--STT--GGG--S-STTTT-HHHHHHHHHHHHHHT-GGGS-----